Protein AF-A0AAE8WY00-F1 (afdb_monomer_lite)

Secondary structure (DSSP, 8-state):
-HHHHHHHHHHHHHS-GGGS-SEEE--S-HHHHHHHHHHHHTTSS-TT-EEE--GGGSHHHHHHHHHHHHH-

Organism: NCBI:txid158836

Structure (mmCIF, N/CA/C/O backbone):
data_AF-A0AAE8WY00-F1
#
_entry.id   AF-A0AAE8WY00-F1
#
loop_
_atom_site.group_PDB
_atom_site.id
_atom_site.type_symbol
_atom_site.label_atom_id
_atom_site.label_alt_id
_atom_site.label_comp_id
_atom_site.label_asym_id
_atom_site.label_entity_id
_atom_site.label_seq_id
_atom_site.pdbx_PDB_ins_code
_atom_site.Cartn_x
_atom_site.Cartn_y
_atom_site.Cartn_z
_atom_site.occupancy
_atom_site.B_iso_or_equiv
_atom_site.auth_seq_id
_atom_site.auth_comp_id
_atom_site.auth_asym_id
_atom_site.auth_atom_id
_atom_site.pdbx_PDB_model_num
ATOM 1 N N . SER A 1 1 ? -0.989 -11.018 -0.229 1.00 73.06 1 SER A N 1
ATOM 2 C CA . SER A 1 1 ? -0.035 -11.721 0.653 1.00 73.06 1 SER A CA 1
ATOM 3 C C . SER A 1 1 ? -0.096 -11.100 2.045 1.00 73.06 1 SER A C 1
ATOM 5 O O . SER A 1 1 ? -0.497 -9.945 2.166 1.00 73.06 1 SER A O 1
ATOM 7 N N . LYS A 1 2 ? 0.301 -11.834 3.096 1.00 90.56 2 LYS A N 1
ATOM 8 C CA . LYS A 1 2 ? 0.355 -11.315 4.480 1.00 90.56 2 LYS A CA 1
ATOM 9 C C . LYS A 1 2 ? 1.315 -10.122 4.609 1.00 90.56 2 LYS A C 1
ATOM 11 O O . LYS A 1 2 ? 1.055 -9.206 5.381 1.00 90.56 2 LYS A O 1
ATOM 16 N N . ALA A 1 3 ? 2.381 -10.112 3.805 1.00 93.56 3 ALA A N 1
ATOM 17 C CA . ALA A 1 3 ? 3.375 -9.043 3.768 1.00 93.56 3 ALA A CA 1
ATOM 18 C C . ALA A 1 3 ? 2.791 -7.701 3.293 1.00 93.56 3 ALA A C 1
ATOM 20 O O . ALA A 1 3 ? 2.914 -6.715 4.010 1.00 93.56 3 ALA A O 1
ATOM 21 N N . ALA A 1 4 ? 2.094 -7.668 2.147 1.00 93.69 4 ALA A N 1
ATOM 22 C CA . ALA A 1 4 ? 1.532 -6.424 1.606 1.00 93.69 4 ALA A CA 1
ATOM 23 C C . ALA A 1 4 ? 0.511 -5.784 2.561 1.00 93.69 4 ALA A C 1
ATOM 25 O O . ALA A 1 4 ? 0.545 -4.578 2.786 1.00 93.69 4 ALA A O 1
ATOM 26 N N . TYR A 1 5 ? -0.345 -6.600 3.185 1.00 95.56 5 TYR A N 1
ATOM 27 C CA . TYR A 1 5 ? -1.297 -6.133 4.194 1.00 95.56 5 TYR A CA 1
ATOM 28 C C . TYR A 1 5 ? -0.597 -5.539 5.421 1.00 95.56 5 TYR A C 1
ATOM 30 O O . TYR A 1 5 ? -0.933 -4.436 5.841 1.00 95.56 5 TYR A O 1
ATOM 38 N N . ARG A 1 6 ? 0.408 -6.231 5.977 1.00 96.25 6 ARG A N 1
ATOM 39 C CA . ARG A 1 6 ? 1.166 -5.729 7.136 1.00 96.25 6 ARG A CA 1
ATOM 40 C C . ARG A 1 6 ? 1.915 -4.440 6.812 1.00 96.25 6 ARG A C 1
ATOM 42 O O . ARG A 1 6 ? 1.904 -3.521 7.623 1.00 96.25 6 ARG A O 1
ATOM 49 N N . PHE A 1 7 ? 2.535 -4.373 5.636 1.00 93.88 7 PHE A N 1
ATOM 50 C CA . PHE A 1 7 ? 3.267 -3.200 5.170 1.00 93.88 7 PHE A CA 1
ATOM 51 C C . PHE A 1 7 ? 2.348 -1.981 5.033 1.00 93.88 7 PHE A C 1
ATOM 53 O O . PHE A 1 7 ? 2.571 -0.966 5.689 1.00 93.88 7 PHE A O 1
ATOM 60 N N . LEU A 1 8 ? 1.263 -2.109 4.262 1.00 94.00 8 LEU A N 1
ATOM 61 C CA . LEU A 1 8 ? 0.295 -1.029 4.067 1.00 94.00 8 LEU A CA 1
ATOM 62 C C . LEU A 1 8 ? -0.406 -0.644 5.372 1.00 94.00 8 LEU A C 1
ATOM 64 O O . LEU A 1 8 ? -0.535 0.536 5.677 1.00 94.00 8 LEU A O 1
ATOM 68 N N . GLY A 1 9 ? -0.806 -1.629 6.177 1.00 94.81 9 GLY A N 1
ATOM 69 C CA . GLY A 1 9 ? -1.438 -1.390 7.471 1.00 94.81 9 GLY A CA 1
ATOM 70 C C . GLY A 1 9 ? -0.523 -0.653 8.449 1.00 94.81 9 GLY A C 1
ATOM 71 O O . GLY A 1 9 ? -1.002 0.185 9.208 1.00 94.81 9 GLY A O 1
ATOM 72 N N . LYS A 1 10 ? 0.792 -0.914 8.419 1.00 95.06 10 LYS A N 1
ATOM 73 C CA . LYS A 1 10 ? 1.764 -0.151 9.211 1.00 95.06 10 LYS A CA 1
ATOM 74 C C . LYS A 1 10 ? 1.824 1.301 8.745 1.00 95.06 10 LYS A C 1
ATOM 76 O O . LYS A 1 10 ? 1.783 2.189 9.586 1.00 95.06 10 LYS A O 1
ATOM 81 N N . ILE A 1 11 ? 1.902 1.552 7.440 1.00 93.19 11 ILE A N 1
ATOM 82 C CA . ILE A 1 11 ? 1.965 2.919 6.898 1.00 93.19 11 ILE A CA 1
ATOM 83 C C . ILE A 1 11 ? 0.701 3.698 7.270 1.00 93.19 11 ILE A C 1
ATOM 85 O O . ILE A 1 11 ? 0.801 4.756 7.881 1.00 93.19 11 ILE A O 1
ATOM 89 N N . LEU A 1 12 ? -0.476 3.140 6.978 1.00 93.00 12 LEU A N 1
ATOM 90 C CA . LEU A 1 12 ? -1.763 3.799 7.215 1.00 93.00 12 LEU A CA 1
ATOM 91 C C . LEU A 1 12 ? -2.039 4.075 8.698 1.00 93.00 12 LEU A C 1
ATOM 93 O O . LEU A 1 12 ? -2.688 5.063 9.015 1.00 93.00 12 LEU A O 1
ATOM 97 N N . ASN A 1 13 ? -1.515 3.249 9.607 1.00 91.81 13 ASN A N 1
ATO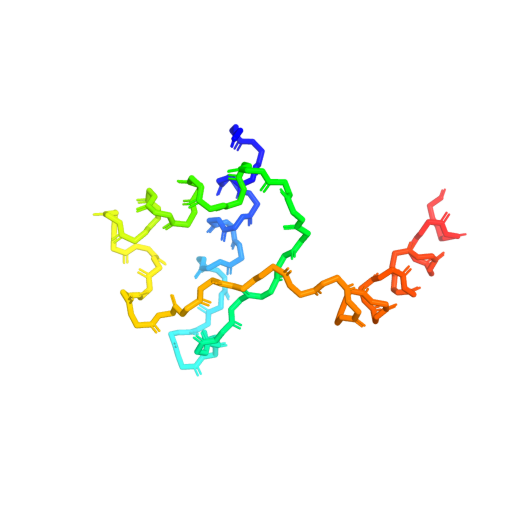M 98 C CA . ASN A 1 13 ? -1.633 3.497 11.045 1.00 91.81 13 ASN A CA 1
ATOM 99 C C . ASN A 1 13 ? -0.713 4.622 11.552 1.00 91.81 13 ASN A C 1
ATOM 101 O O . ASN A 1 13 ? -0.991 5.186 12.604 1.00 91.81 13 ASN A O 1
ATOM 105 N N . ASN A 1 14 ? 0.396 4.906 10.862 1.00 93.38 14 ASN A N 1
ATOM 106 C CA . ASN A 1 14 ? 1.392 5.886 11.312 1.00 93.38 14 ASN A CA 1
ATOM 107 C C . ASN A 1 14 ? 1.204 7.276 10.687 1.00 93.38 14 ASN A C 1
ATOM 109 O O . ASN A 1 14 ? 1.769 8.248 11.183 1.00 93.38 14 ASN A O 1
ATOM 113 N N . VAL A 1 15 ? 0.430 7.390 9.606 1.00 91.19 15 VAL A N 1
ATOM 114 C CA . VAL A 1 15 ? 0.131 8.677 8.963 1.00 91.19 15 VAL A CA 1
ATOM 115 C C . VAL A 1 15 ? -1.138 9.292 9.546 1.00 91.19 15 VAL A C 1
ATOM 117 O O . VAL A 1 15 ? -2.099 8.591 9.868 1.00 91.19 15 VAL A O 1
ATOM 120 N N . LYS A 1 16 ? -1.179 10.623 9.672 1.00 91.00 16 LYS A N 1
ATOM 121 C CA . LYS A 1 16 ? -2.414 11.312 10.072 1.00 91.00 16 LYS A CA 1
ATOM 122 C C . LYS A 1 16 ? -3.458 11.170 8.963 1.00 91.00 16 LYS A C 1
ATOM 124 O O . LYS A 1 16 ? -3.107 11.147 7.787 1.00 91.00 16 LYS A O 1
ATOM 129 N N . LYS A 1 17 ? -4.749 11.160 9.316 1.00 86.62 17 LYS A N 1
ATOM 130 C CA . LYS A 1 17 ? -5.847 11.004 8.338 1.00 86.62 17 LYS A CA 1
ATOM 131 C C . LYS A 1 17 ? -5.759 11.986 7.161 1.00 86.62 17 LYS A C 1
ATOM 133 O O . LYS A 1 17 ? -5.970 11.584 6.027 1.00 86.62 17 LYS A O 1
ATOM 138 N N .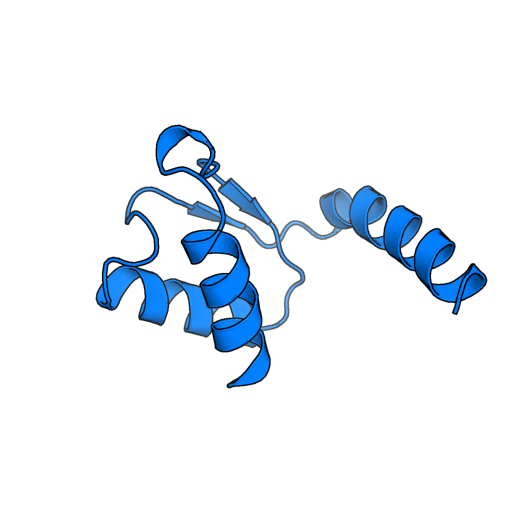 TRP A 1 18 ? -5.384 13.240 7.417 1.00 88.38 18 TRP A N 1
ATOM 139 C CA . TRP A 1 18 ? -5.241 14.277 6.384 1.00 88.38 18 TRP A CA 1
ATOM 140 C C . TRP A 1 18 ? -4.001 14.113 5.486 1.00 88.38 18 TRP A C 1
ATOM 142 O O . TRP A 1 18 ? -3.908 14.767 4.455 1.00 88.38 18 TRP A O 1
ATOM 152 N N . GLN A 1 19 ? -3.048 13.254 5.863 1.00 91.38 19 GLN A N 1
ATOM 153 C CA . GLN A 1 19 ? -1.866 12.922 5.059 1.00 91.38 19 GLN A CA 1
ATOM 154 C C . GLN A 1 19 ? -2.100 11.716 4.147 1.00 91.38 19 GLN A C 1
ATOM 156 O O . GLN A 1 19 ? -1.241 11.397 3.325 1.00 91.38 19 GLN A O 1
ATOM 161 N N . ILE A 1 20 ? -3.230 11.018 4.298 1.00 91.56 20 ILE A N 1
ATOM 162 C CA . ILE A 1 20 ? -3.550 9.876 3.449 1.00 91.56 20 ILE A CA 1
ATOM 163 C C . ILE A 1 20 ? -3.817 10.402 2.030 1.00 91.56 20 ILE A C 1
ATOM 165 O O . ILE A 1 20 ? -4.679 11.262 1.845 1.00 91.56 20 ILE A O 1
ATOM 169 N N . PRO A 1 21 ? -3.082 9.921 1.014 1.00 91.94 21 PRO A N 1
ATOM 170 C CA . PRO A 1 21 ? -3.243 10.408 -0.345 1.00 91.94 21 PRO A CA 1
ATOM 171 C C . PRO A 1 21 ? -4.545 9.893 -0.961 1.00 91.94 21 PRO A C 1
ATOM 173 O O . PRO A 1 21 ? -4.983 8.780 -0.680 1.00 91.94 21 PRO A O 1
ATOM 176 N N . ARG A 1 22 ? -5.097 10.656 -1.910 1.00 93.12 22 ARG A N 1
ATOM 177 C CA . ARG A 1 22 ? -6.237 10.205 -2.728 1.00 93.12 22 ARG A CA 1
ATOM 178 C C . ARG A 1 22 ? -5.897 9.035 -3.653 1.00 93.12 22 ARG A C 1
ATOM 180 O O . ARG A 1 22 ? -6.785 8.284 -4.029 1.00 93.12 22 ARG A O 1
ATOM 187 N N . PHE A 1 23 ? -4.625 8.871 -4.021 1.00 92.62 23 PHE A N 1
ATOM 188 C CA . PHE A 1 23 ? -4.169 7.814 -4.924 1.00 92.62 23 PHE A CA 1
ATOM 189 C C . PHE A 1 23 ? -2.967 7.082 -4.330 1.00 92.62 23 PHE A C 1
ATOM 191 O O . PHE A 1 23 ? -1.970 7.712 -3.978 1.00 92.62 23 PHE A O 1
ATOM 198 N N . ILE A 1 24 ? -3.024 5.752 -4.294 1.00 92.25 24 ILE A N 1
ATOM 199 C CA . ILE A 1 24 ? -1.884 4.883 -3.989 1.00 92.25 24 ILE A CA 1
ATOM 200 C C . ILE A 1 24 ? -1.476 4.181 -5.279 1.00 92.25 24 ILE A C 1
ATOM 202 O O . ILE A 1 24 ? -2.274 3.456 -5.872 1.00 92.25 24 ILE A O 1
ATOM 206 N N . ASN A 1 25 ? -0.233 4.385 -5.713 1.00 91.12 25 ASN A N 1
ATOM 207 C CA . ASN A 1 25 ? 0.330 3.681 -6.861 1.00 91.12 25 ASN A CA 1
ATOM 208 C C . ASN A 1 25 ? 1.196 2.509 -6.391 1.00 91.12 25 ASN A C 1
ATOM 210 O O . ASN A 1 25 ? 2.035 2.689 -5.512 1.00 91.12 25 ASN A O 1
ATOM 214 N N . THR A 1 26 ? 1.022 1.331 -6.986 1.00 89.81 26 THR A N 1
ATOM 215 C CA . THR A 1 26 ? 1.894 0.171 -6.743 1.00 89.81 26 THR A CA 1
ATOM 216 C C . THR A 1 26 ? 2.354 -0.455 -8.053 1.00 89.81 26 THR A C 1
ATOM 218 O O . THR A 1 26 ? 1.910 -0.087 -9.142 1.00 89.81 26 THR A O 1
ATOM 221 N N . ASP A 1 27 ? 3.235 -1.448 -7.960 1.00 84.31 27 ASP A N 1
ATOM 222 C CA . ASP A 1 27 ? 3.485 -2.365 -9.066 1.00 84.31 27 ASP A CA 1
ATOM 223 C C . ASP A 1 27 ? 2.228 -3.192 -9.428 1.00 84.31 27 ASP A C 1
ATOM 225 O O . ASP A 1 27 ? 1.149 -3.081 -8.824 1.00 84.31 27 ASP A O 1
ATOM 229 N N . LYS A 1 28 ? 2.373 -4.041 -10.449 1.00 86.69 28 LYS A N 1
ATOM 230 C CA . LYS A 1 28 ? 1.301 -4.918 -10.928 1.00 86.69 28 LYS A CA 1
ATOM 231 C C . LYS A 1 28 ? 1.063 -6.148 -10.038 1.00 86.69 28 LYS A C 1
ATOM 233 O O . LYS A 1 28 ? 0.264 -7.005 -10.411 1.00 86.69 28 LYS A O 1
ATOM 238 N N . ALA A 1 29 ? 1.706 -6.266 -8.872 1.00 87.44 29 ALA A N 1
ATOM 239 C CA . ALA A 1 29 ? 1.528 -7.431 -8.021 1.00 87.44 29 ALA A CA 1
ATOM 240 C C . ALA A 1 29 ? 0.094 -7.474 -7.454 1.00 87.44 29 ALA A C 1
ATOM 242 O O . ALA A 1 29 ? -0.352 -6.532 -6.786 1.00 87.44 29 ALA A O 1
ATOM 243 N N . PRO A 1 30 ? -0.637 -8.593 -7.623 1.00 87.56 30 PRO A N 1
ATOM 244 C CA . PRO A 1 30 ? -2.031 -8.708 -7.178 1.00 87.56 30 PRO A CA 1
ATOM 245 C C . PRO A 1 30 ? -2.179 -8.645 -5.648 1.00 87.56 30 PRO A C 1
ATOM 247 O O . PRO A 1 30 ? -3.273 -8.449 -5.113 1.00 87.56 30 PRO A O 1
ATOM 250 N N . ALA A 1 31 ? -1.074 -8.803 -4.914 1.00 93.44 31 ALA A N 1
ATOM 251 C CA . ALA A 1 31 ? -1.048 -8.752 -3.461 1.00 93.44 31 ALA A CA 1
ATOM 252 C C . ALA A 1 31 ? -1.503 -7.399 -2.891 1.00 93.44 31 ALA A C 1
ATOM 254 O O . ALA A 1 31 ? -2.150 -7.402 -1.841 1.00 93.44 31 ALA A O 1
ATOM 255 N N . TYR A 1 32 ? -1.187 -6.284 -3.560 1.00 92.81 32 TYR A N 1
ATOM 256 C CA . TYR A 1 32 ? -1.506 -4.937 -3.078 1.00 92.81 32 TYR A CA 1
ATOM 257 C C . TYR A 1 32 ? -2.994 -4.614 -3.190 1.00 92.81 32 TYR A C 1
ATOM 259 O O . TYR A 1 32 ? -3.583 -4.174 -2.207 1.00 92.81 32 TYR A O 1
ATOM 267 N N . GLY A 1 33 ? -3.624 -4.924 -4.329 1.00 93.56 33 GLY A N 1
ATOM 268 C CA . GLY A 1 33 ? -5.063 -4.708 -4.512 1.00 93.56 33 GLY A CA 1
ATOM 269 C C . GLY A 1 33 ? -5.892 -5.474 -3.477 1.00 93.56 33 GLY A C 1
ATOM 270 O O . GLY A 1 33 ? -6.757 -4.902 -2.814 1.00 93.56 33 GLY A O 1
ATOM 271 N N . ARG A 1 34 ? -5.549 -6.750 -3.232 1.00 94.06 34 ARG A N 1
ATOM 272 C CA . ARG A 1 34 ? -6.207 -7.556 -2.188 1.00 94.06 34 ARG A CA 1
ATOM 273 C C . ARG A 1 34 ? -5.995 -6.972 -0.787 1.00 94.06 34 ARG A C 1
ATOM 275 O O . ARG A 1 34 ? -6.923 -6.964 0.014 1.00 94.06 34 ARG A O 1
ATOM 282 N N . ALA A 1 35 ? -4.788 -6.501 -0.479 1.00 95.56 35 ALA A N 1
ATOM 283 C CA . ALA A 1 35 ? -4.482 -5.906 0.819 1.00 95.56 35 ALA A CA 1
ATOM 284 C C . ALA A 1 35 ? -5.256 -4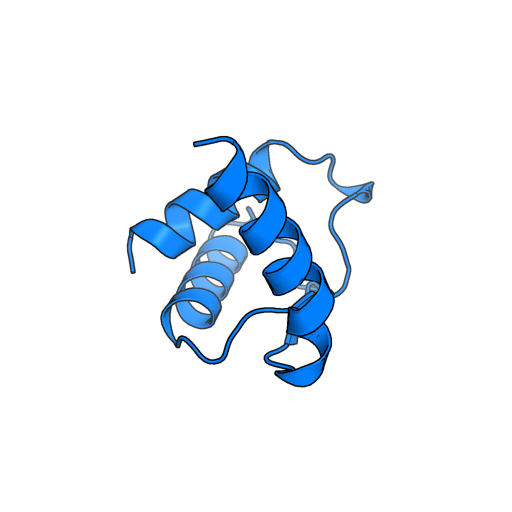.600 1.058 1.00 95.56 35 ALA A C 1
ATOM 286 O O . ALA A 1 35 ? -5.832 -4.431 2.129 1.00 95.56 35 ALA A O 1
ATOM 287 N N . LEU A 1 36 ? -5.314 -3.712 0.061 1.00 94.69 36 LEU A N 1
ATOM 288 C CA . LEU A 1 36 ? -6.063 -2.457 0.143 1.00 94.69 36 LEU A CA 1
ATOM 289 C C . LEU A 1 36 ? -7.565 -2.702 0.303 1.00 94.69 36 LEU A C 1
ATOM 291 O O . LEU A 1 36 ? -8.187 -2.066 1.145 1.00 94.69 36 LEU A O 1
ATOM 295 N N . ALA A 1 37 ? -8.137 -3.665 -0.426 1.00 94.06 37 ALA A N 1
ATOM 296 C CA . ALA A 1 37 ? -9.545 -4.029 -0.274 1.00 94.06 37 ALA A CA 1
ATOM 297 C C . ALA A 1 37 ? -9.880 -4.489 1.159 1.00 94.06 37 ALA A C 1
ATOM 299 O O . ALA A 1 37 ? -10.880 -4.058 1.732 1.00 94.06 37 ALA A O 1
ATOM 300 N N . LEU A 1 38 ? -9.019 -5.314 1.767 1.00 95.56 38 LEU A N 1
ATOM 301 C CA . LEU A 1 38 ? -9.184 -5.745 3.160 1.00 95.56 38 LEU A CA 1
ATOM 302 C C . LEU A 1 38 ? -9.072 -4.573 4.141 1.00 95.56 38 LEU A C 1
ATOM 304 O O . LEU A 1 38 ? -9.912 -4.435 5.023 1.00 95.56 38 LEU A O 1
ATOM 308 N N . LEU A 1 39 ? -8.076 -3.703 3.962 1.00 94.81 39 LEU A N 1
ATOM 309 C CA . LEU A 1 39 ? -7.869 -2.538 4.828 1.00 94.81 39 LEU A CA 1
ATOM 310 C C . LEU A 1 39 ? -9.018 -1.526 4.730 1.00 94.81 39 LEU A C 1
ATOM 312 O O . LEU A 1 39 ? -9.378 -0.924 5.740 1.00 94.81 39 LEU A O 1
ATOM 316 N N . LYS A 1 40 ? -9.619 -1.360 3.546 1.00 94.81 40 LYS A N 1
ATOM 317 C CA . LYS A 1 40 ? -10.843 -0.567 3.365 1.00 94.81 40 LYS A CA 1
ATOM 318 C C . LYS A 1 40 ? -12.027 -1.182 4.102 1.00 94.81 40 LYS A C 1
ATOM 320 O O . LYS A 1 40 ? -12.731 -0.479 4.815 1.00 94.81 40 LYS A O 1
ATOM 325 N N . ARG A 1 41 ? -12.211 -2.501 3.983 1.00 95.25 41 ARG A N 1
ATOM 326 C CA . ARG A 1 41 ? -13.273 -3.234 4.690 1.00 95.25 41 ARG A CA 1
ATOM 327 C C . ARG A 1 41 ? -13.149 -3.121 6.213 1.00 95.25 41 ARG A C 1
ATOM 329 O O . ARG A 1 41 ? -14.156 -3.062 6.900 1.00 95.25 41 ARG A O 1
ATOM 336 N N . GLU A 1 42 ? -11.926 -3.077 6.731 1.00 94.56 42 GLU A N 1
ATOM 337 C CA . GLU A 1 42 ? -11.633 -2.888 8.160 1.00 94.56 42 GLU A CA 1
ATOM 338 C C . GLU A 1 42 ? -11.687 -1.4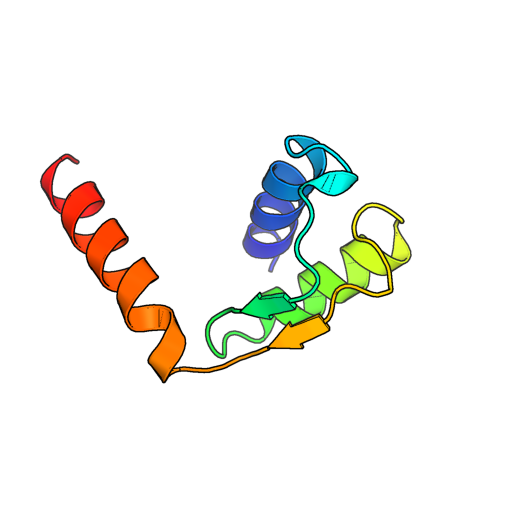15 8.614 1.00 94.56 42 GLU A C 1
ATOM 340 O O . GLU A 1 42 ? -11.421 -1.128 9.778 1.00 94.56 42 GLU A O 1
ATOM 345 N N . GLY A 1 43 ? -11.971 -0.462 7.716 1.00 92.50 43 GLY A N 1
ATOM 346 C CA . GLY A 1 43 ? -12.005 0.973 8.035 1.00 92.50 43 GLY A CA 1
ATOM 347 C C . GLY A 1 43 ? -10.631 1.605 8.298 1.00 92.50 43 GLY A C 1
ATOM 348 O O . GLY A 1 43 ? -10.543 2.741 8.761 1.00 92.50 43 GLY A O 1
ATOM 349 N N . ARG A 1 44 ? -9.543 0.887 8.000 1.00 92.31 44 ARG A N 1
ATOM 350 C CA . ARG A 1 44 ? -8.153 1.335 8.206 1.00 92.31 44 ARG A CA 1
ATOM 351 C C . ARG A 1 44 ? -7.599 2.121 7.023 1.00 92.31 44 ARG A C 1
ATOM 353 O O . ARG A 1 44 ? -6.629 2.857 7.171 1.00 92.31 44 ARG A O 1
ATOM 360 N N . CYS A 1 45 ? -8.193 1.943 5.848 1.00 93.12 45 CYS A N 1
ATOM 361 C CA . CYS A 1 45 ? -7.933 2.739 4.658 1.00 93.12 45 CYS A CA 1
ATOM 362 C C . CYS A 1 45 ? -9.233 3.456 4.268 1.00 93.12 45 CYS A C 1
ATOM 364 O O . CYS A 1 45 ? -10.262 2.782 4.178 1.00 93.12 45 CYS A O 1
ATOM 366 N N . PRO A 1 46 ? -9.217 4.778 4.034 1.00 92.44 46 PRO A N 1
ATOM 367 C CA . PRO A 1 46 ? -10.392 5.485 3.543 1.00 92.44 46 PRO A CA 1
ATOM 368 C C . PRO A 1 46 ? -10.900 4.888 2.219 1.00 92.44 46 PRO A C 1
ATOM 370 O O . PRO A 1 46 ? -10.121 4.441 1.368 1.00 92.44 46 PRO A O 1
ATOM 373 N N . SER A 1 47 ? -12.222 4.816 2.064 1.00 91.06 47 SER A N 1
ATOM 374 C CA . SER A 1 47 ? -12.866 4.166 0.915 1.00 91.06 47 SER A CA 1
ATOM 375 C C . SER A 1 47 ? -12.610 4.910 -0.399 1.00 91.06 47 SER A C 1
ATOM 377 O O . SER A 1 47 ? -12.512 4.260 -1.444 1.00 91.06 47 SER A O 1
ATOM 379 N N . ASP A 1 48 ? -12.422 6.226 -0.320 1.00 91.94 48 ASP A N 1
AT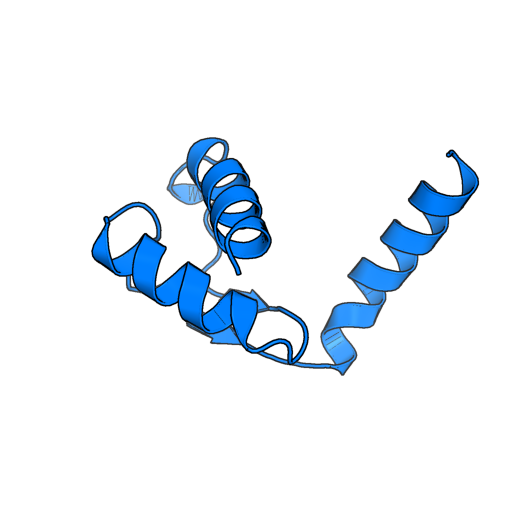OM 380 C CA . ASP A 1 48 ? -12.130 7.166 -1.405 1.00 91.94 48 ASP A CA 1
ATOM 381 C C . ASP A 1 48 ? -10.685 7.093 -1.923 1.00 91.94 48 ASP A C 1
ATOM 383 O O . ASP A 1 48 ? -10.401 7.611 -3.000 1.00 91.94 48 ASP A O 1
ATOM 387 N N . VAL A 1 49 ? -9.772 6.408 -1.220 1.00 93.88 49 VAL A N 1
ATOM 388 C CA . VAL A 1 49 ? -8.413 6.179 -1.734 1.00 93.88 49 VAL A CA 1
ATOM 389 C C . VAL A 1 49 ? -8.456 5.263 -2.951 1.00 93.88 49 VAL A C 1
ATOM 391 O O . VAL A 1 49 ? -8.765 4.076 -2.854 1.00 93.88 49 VAL A O 1
ATOM 394 N N . GLU A 1 50 ? -8.076 5.767 -4.111 1.00 94.25 50 GLU A N 1
ATOM 395 C CA . GLU A 1 50 ? -7.966 4.980 -5.332 1.00 94.25 50 GLU A CA 1
ATOM 396 C C . GLU A 1 50 ? -6.633 4.223 -5.405 1.00 94.25 50 GLU A C 1
ATOM 398 O O . GLU A 1 50 ? -5.562 4.751 -5.093 1.00 94.25 50 GLU A O 1
ATOM 403 N N . HIS A 1 51 ? -6.683 2.976 -5.876 1.00 93.56 51 HIS A N 1
ATOM 404 C CA . HIS A 1 51 ? -5.493 2.168 -6.146 1.00 93.56 51 HIS A CA 1
ATOM 405 C C . HIS A 1 51 ? -5.172 2.183 -7.640 1.00 93.56 51 HIS A C 1
ATOM 407 O O . HIS A 1 51 ? -6.035 1.897 -8.467 1.00 93.56 51 HIS A O 1
ATOM 413 N N . ARG A 1 52 ? -3.926 2.509 -7.990 1.00 91.88 52 ARG A N 1
ATOM 414 C CA . ARG A 1 52 ? -3.427 2.546 -9.370 1.00 91.88 52 ARG A CA 1
ATOM 415 C C . ARG A 1 52 ? -2.202 1.651 -9.526 1.00 91.88 52 ARG A C 1
ATOM 417 O O . ARG A 1 52 ? -1.426 1.467 -8.590 1.00 91.88 52 ARG A O 1
ATOM 424 N N . GLN A 1 53 ? -2.022 1.108 -10.727 1.00 88.81 53 GLN A N 1
ATOM 425 C CA . GLN A 1 53 ? -0.891 0.237 -11.069 1.00 88.81 53 GLN A CA 1
ATOM 426 C C . GLN A 1 53 ? -0.137 0.781 -12.287 1.00 88.81 53 GLN A C 1
ATOM 428 O O . GLN A 1 53 ? -0.089 0.169 -13.357 1.00 88.81 53 GLN A O 1
ATOM 433 N N . ILE A 1 54 ? 0.416 1.986 -12.143 1.00 85.81 54 ILE A N 1
ATOM 434 C CA . ILE A 1 54 ? 1.070 2.723 -13.225 1.00 85.81 54 ILE A CA 1
ATOM 435 C C . ILE A 1 54 ? 2.576 2.446 -13.199 1.00 85.81 54 ILE A C 1
ATOM 437 O O . ILE A 1 54 ? 3.302 2.999 -12.373 1.00 85.81 54 ILE A O 1
ATOM 441 N N . LYS A 1 55 ? 3.052 1.627 -14.149 1.00 75.44 55 LYS A N 1
ATOM 442 C CA . LYS A 1 55 ? 4.455 1.172 -14.238 1.00 75.44 55 LYS A CA 1
ATOM 443 C C . LYS A 1 55 ? 5.462 2.329 -14.269 1.00 75.44 55 LYS A C 1
ATOM 445 O O . LYS A 1 55 ? 6.434 2.309 -13.529 1.00 75.44 55 LYS A O 1
ATOM 450 N N . TYR A 1 56 ? 5.223 3.348 -15.093 1.00 74.44 56 TYR A N 1
ATOM 451 C CA . TYR A 1 56 ? 6.183 4.440 -15.306 1.00 74.44 56 TYR A CA 1
ATOM 452 C C . TYR A 1 56 ? 6.281 5.426 -14.130 1.00 74.44 56 TYR A C 1
ATOM 454 O O . TYR A 1 56 ? 7.226 6.205 -14.064 1.00 74.44 56 TYR A O 1
ATOM 462 N N . ARG A 1 57 ? 5.342 5.384 -13.174 1.00 75.06 57 ARG A N 1
ATOM 463 C CA . ARG A 1 57 ? 5.415 6.181 -11.937 1.00 75.06 57 ARG A CA 1
ATOM 464 C C . ARG A 1 57 ? 6.232 5.506 -10.834 1.00 75.06 57 ARG A C 1
ATOM 466 O O . ARG A 1 57 ? 6.501 6.141 -9.820 1.00 75.06 57 ARG A O 1
ATOM 473 N N . ASN A 1 58 ? 6.664 4.261 -11.040 1.00 76.94 58 ASN A N 1
ATOM 474 C CA . ASN A 1 58 ? 7.485 3.543 -10.066 1.00 76.94 58 ASN A CA 1
ATOM 475 C C . ASN A 1 58 ? 8.965 3.941 -10.130 1.00 76.94 58 ASN A C 1
ATOM 477 O O . ASN A 1 58 ? 9.687 3.679 -9.181 1.00 76.94 58 ASN A O 1
ATOM 481 N N . ASN A 1 59 ? 9.417 4.632 -11.182 1.00 78.38 59 ASN A N 1
ATOM 482 C CA . ASN A 1 59 ? 10.835 4.975 -11.359 1.00 78.38 59 ASN A CA 1
ATOM 483 C C . ASN A 1 59 ? 11.428 5.784 -10.187 1.00 78.38 59 ASN A C 1
ATOM 485 O O . ASN A 1 59 ? 12.590 5.590 -9.842 1.00 78.38 59 ASN A O 1
ATOM 489 N N . VAL A 1 60 ? 10.639 6.659 -9.549 1.00 77.31 60 VAL A N 1
ATOM 490 C CA . VAL A 1 60 ? 11.073 7.404 -8.348 1.00 77.31 60 VAL A CA 1
ATOM 491 C C . VAL A 1 60 ? 11.331 6.448 -7.179 1.00 77.31 60 VAL A C 1
ATOM 493 O O . VAL A 1 60 ? 12.349 6.553 -6.503 1.00 77.31 60 VAL A O 1
ATOM 496 N N . ILE A 1 61 ? 10.438 5.476 -6.996 1.00 79.75 61 ILE A N 1
ATOM 497 C CA . ILE A 1 61 ? 10.531 4.454 -5.951 1.00 79.75 61 ILE A CA 1
ATOM 498 C C . ILE A 1 61 ? 11.743 3.541 -6.199 1.00 79.75 61 ILE A C 1
ATOM 500 O O . ILE A 1 61 ? 12.513 3.282 -5.279 1.00 79.75 61 ILE A O 1
ATOM 504 N N . GLU A 1 62 ? 11.977 3.127 -7.449 1.00 81.44 62 GLU A N 1
ATOM 505 C CA . GLU A 1 62 ? 13.153 2.329 -7.830 1.00 81.44 62 GLU A CA 1
ATOM 506 C C . GLU A 1 62 ? 14.480 3.067 -7.580 1.00 81.44 62 GLU A C 1
ATOM 508 O O . GLU A 1 62 ? 15.451 2.466 -7.116 1.00 81.44 62 GLU A O 1
ATOM 513 N N . CYS A 1 63 ? 14.526 4.380 -7.832 1.00 83.44 63 CYS A N 1
ATOM 514 C CA . CYS A 1 63 ? 15.702 5.203 -7.545 1.00 83.44 63 CYS A CA 1
ATOM 515 C C . CYS A 1 63 ? 16.030 5.222 -6.043 1.00 83.44 63 CYS A C 1
ATOM 517 O O . CYS A 1 63 ? 17.179 5.001 -5.648 1.00 83.44 63 CYS A O 1
ATOM 519 N N . ASP A 1 64 ? 15.021 5.426 -5.194 1.00 83.12 64 ASP A N 1
ATOM 520 C CA . ASP A 1 64 ? 15.204 5.418 -3.741 1.00 83.12 64 ASP A CA 1
ATOM 521 C C . ASP A 1 64 ? 15.580 4.029 -3.213 1.00 83.12 64 ASP A C 1
ATOM 523 O O . ASP A 1 64 ? 16.457 3.913 -2.353 1.00 83.12 64 ASP A O 1
ATOM 527 N N . HIS A 1 65 ? 15.012 2.962 -3.782 1.00 83.50 65 HIS A N 1
ATOM 528 C CA . HIS A 1 65 ? 15.447 1.596 -3.492 1.00 83.50 65 HIS A CA 1
ATOM 529 C C . HIS A 1 65 ? 16.924 1.374 -3.829 1.00 83.50 65 HIS A C 1
ATOM 531 O O . HIS A 1 65 ? 17.628 0.730 -3.053 1.00 83.50 65 HIS A O 1
ATOM 537 N N . GLY A 1 66 ? 17.410 1.915 -4.949 1.00 85.94 66 GLY A N 1
ATOM 538 C CA . GLY A 1 66 ? 18.819 1.835 -5.333 1.00 85.94 66 GLY A CA 1
ATOM 539 C C . GLY A 1 66 ? 19.757 2.516 -4.333 1.00 85.94 66 GLY A C 1
ATOM 540 O O . GLY A 1 66 ? 20.824 1.982 -4.037 1.00 85.94 66 GLY A O 1
ATOM 541 N N . LYS A 1 67 ? 19.351 3.659 -3.764 1.00 88.00 67 LYS A N 1
ATOM 542 C CA . LYS A 1 67 ? 20.110 4.328 -2.694 1.00 88.00 67 LYS A CA 1
ATOM 543 C C . LYS A 1 67 ? 20.139 3.482 -1.424 1.00 88.00 67 LYS A C 1
ATOM 545 O O . LYS A 1 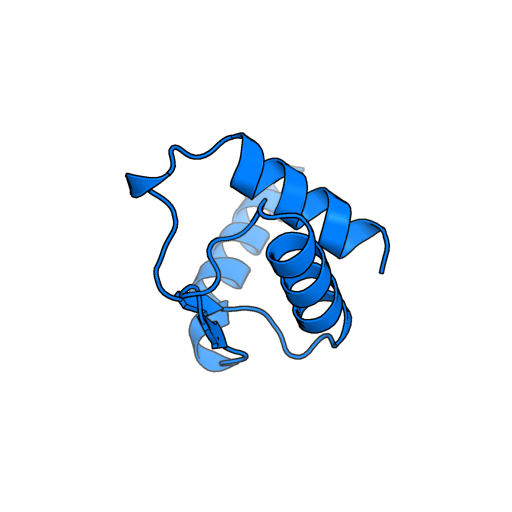67 ? 21.209 3.269 -0.867 1.00 88.00 67 LYS A O 1
ATOM 550 N N . LEU A 1 68 ? 18.981 2.974 -0.995 1.00 87.75 68 LEU A N 1
ATOM 551 C CA . LEU A 1 68 ? 18.866 2.169 0.223 1.00 87.75 68 LEU A CA 1
ATOM 552 C C . LEU A 1 68 ? 19.705 0.885 0.133 1.00 87.75 68 LEU A C 1
ATOM 554 O O . LEU A 1 68 ? 20.446 0.575 1.057 1.00 87.75 68 LEU A O 1
ATOM 558 N N . LYS A 1 69 ? 19.646 0.183 -1.005 1.00 87.88 69 LYS A N 1
ATOM 559 C CA . LYS A 1 69 ? 20.432 -1.036 -1.273 1.00 87.88 69 LYS A CA 1
ATOM 560 C C . LYS A 1 69 ? 21.945 -0.813 -1.319 1.00 87.88 69 LYS A C 1
ATOM 562 O O . LYS A 1 69 ? 22.675 -1.787 -1.330 1.00 87.88 69 LYS A O 1
ATOM 567 N N . ARG A 1 70 ? 22.412 0.434 -1.435 1.00 84.06 70 ARG A N 1
ATOM 568 C CA . ARG A 1 70 ? 23.843 0.768 -1.394 1.00 84.06 70 ARG A CA 1
ATOM 569 C C . ARG A 1 70 ? 24.342 1.011 0.033 1.00 84.06 70 ARG A C 1
ATOM 571 O O . ARG A 1 70 ? 25.540 0.962 0.268 1.00 84.06 70 ARG A O 1
ATOM 578 N N . ILE A 1 71 ? 23.436 1.357 0.946 1.00 86.31 71 ILE A N 1
ATOM 579 C CA . ILE A 1 71 ? 23.749 1.665 2.350 1.00 86.31 71 ILE A CA 1
ATOM 580 C C . ILE A 1 71 ? 23.719 0.395 3.211 1.00 86.31 71 ILE A C 1
ATOM 582 O O . ILE A 1 71 ? 24.403 0.334 4.229 1.00 86.31 71 ILE A O 1
ATOM 586 N N . ILE A 1 72 ? 22.909 -0.587 2.810 1.00 75.38 72 ILE A N 1
ATOM 587 C CA . ILE A 1 72 ? 22.826 -1.928 3.406 1.00 75.38 72 ILE A CA 1
ATOM 588 C C . ILE A 1 72 ? 23.834 -2.833 2.707 1.00 75.38 72 ILE A C 1
ATOM 590 O O . ILE A 1 72 ? 24.532 -3.579 3.422 1.00 75.38 72 ILE A O 1
#

InterPro domains:
  IPR032874 DDE domain [PF13610] (2-70)

pLDDT: mean 89.27, std 6.07, range [73.06, 96.25]

Sequence (72 aa):
SKAAYRFLGKILNNVKKWQIPRFINTDKAPAYGRALALLKREGRCPSDVEHRQIKYRNNVIECDHGKLKRII

Radius of gyration: 13.0 Å; chains: 1; bounding box: 37×26×27 Å

Foldseek 3Di:
DVVLLVVVLVVLVPDDPVPQDLEDEDAPDVVNVVSQVVCCVVVSHPPSRYYHHDPVVCVVVVVVVVVVVVVD